Protein AF-A0A0L8LFP3-F1 (afdb_monomer_lite)

Structure (mmCIF, N/CA/C/O backbone):
data_AF-A0A0L8LFP3-F1
#
_entry.id   AF-A0A0L8LFP3-F1
#
loop_
_atom_site.group_PDB
_atom_site.id
_atom_site.type_symbol
_atom_site.label_atom_id
_atom_site.label_alt_id
_atom_site.label_comp_id
_atom_site.label_asym_id
_atom_site.label_entity_id
_atom_site.label_seq_id
_atom_site.pdbx_PDB_ins_code
_atom_site.Cartn_x
_atom_site.Cartn_y
_atom_site.Cartn_z
_atom_site.occupancy
_atom_site.B_iso_or_equiv
_atom_site.auth_seq_id
_atom_site.auth_comp_id
_atom_site.auth_asym_id
_atom_site.auth_atom_id
_atom_site.pdbx_PDB_model_num
ATOM 1 N N . LEU A 1 1 ? -6.935 -7.052 -2.734 1.00 90.06 1 LEU A N 1
ATOM 2 C CA . LEU A 1 1 ? -5.778 -6.369 -2.103 1.00 90.06 1 LEU A CA 1
ATOM 3 C C . LEU A 1 1 ? -4.574 -7.290 -1.985 1.00 90.06 1 LEU A C 1
ATOM 5 O O . LEU A 1 1 ? -3.568 -6.986 -2.600 1.00 90.06 1 LEU A O 1
ATOM 9 N N . VAL A 1 2 ? -4.673 -8.434 -1.296 1.00 90.56 2 VAL A N 1
ATOM 10 C CA . VAL A 1 2 ? -3.546 -9.385 -1.183 1.00 90.56 2 VAL A CA 1
ATOM 11 C C . VAL A 1 2 ? -3.022 -9.840 -2.549 1.00 90.56 2 VAL A C 1
ATOM 13 O O . VAL A 1 2 ? -1.823 -9.758 -2.791 1.00 90.56 2 VAL A O 1
ATOM 16 N N . ASP A 1 3 ? -3.895 -10.255 -3.469 1.00 96.12 3 ASP A N 1
ATOM 17 C CA . ASP A 1 3 ? -3.435 -10.694 -4.796 1.00 96.12 3 ASP A CA 1
ATOM 18 C C . ASP A 1 3 ? -2.881 -9.542 -5.642 1.00 96.12 3 ASP A C 1
ATOM 20 O O . ASP A 1 3 ? -1.892 -9.730 -6.341 1.00 96.12 3 ASP A O 1
ATOM 24 N N . ARG A 1 4 ? -3.420 -8.325 -5.480 1.00 96.00 4 ARG A N 1
ATOM 25 C CA . ARG A 1 4 ? -2.855 -7.109 -6.087 1.00 96.00 4 ARG A CA 1
ATOM 26 C C . ARG A 1 4 ? -1.449 -6.816 -5.555 1.00 96.00 4 ARG A C 1
ATOM 28 O O . ARG A 1 4 ? -0.561 -6.518 -6.338 1.00 96.00 4 ARG A O 1
ATOM 35 N N . LEU A 1 5 ? -1.209 -6.955 -4.249 1.00 94.19 5 LEU A N 1
ATOM 36 C CA . LEU A 1 5 ? 0.134 -6.797 -3.673 1.00 94.19 5 LEU A CA 1
ATOM 37 C C . LEU A 1 5 ? 1.110 -7.863 -4.191 1.00 94.19 5 LEU A C 1
ATOM 39 O O . LEU A 1 5 ? 2.267 -7.549 -4.457 1.00 94.19 5 LEU A O 1
ATOM 43 N N . LYS A 1 6 ? 0.660 -9.113 -4.370 1.00 96.00 6 LYS A N 1
ATOM 44 C CA . LYS A 1 6 ? 1.487 -10.169 -4.982 1.00 96.00 6 LYS A CA 1
ATOM 45 C C . LYS A 1 6 ? 1.834 -9.838 -6.433 1.00 96.00 6 LYS A C 1
ATOM 47 O O . LYS A 1 6 ? 2.988 -9.977 -6.819 1.00 96.00 6 LYS A O 1
ATOM 52 N N . GLU A 1 7 ? 0.857 -9.386 -7.214 1.00 97.69 7 GLU A N 1
ATOM 53 C CA . GLU A 1 7 ? 1.058 -8.945 -8.597 1.00 97.69 7 GLU A CA 1
ATOM 54 C C . GLU A 1 7 ? 2.071 -7.793 -8.669 1.00 97.69 7 GLU A C 1
ATOM 56 O O . GLU A 1 7 ? 3.032 -7.864 -9.432 1.00 97.69 7 GLU A O 1
ATOM 61 N N . LEU A 1 8 ? 1.909 -6.770 -7.826 1.00 96.94 8 LEU A N 1
ATOM 62 C CA . LEU A 1 8 ? 2.814 -5.621 -7.777 1.00 96.94 8 LEU A CA 1
ATOM 63 C C . LEU A 1 8 ? 4.224 -6.008 -7.347 1.00 96.94 8 LEU A C 1
ATOM 65 O O . LEU A 1 8 ? 5.187 -5.514 -7.923 1.00 96.94 8 LEU A O 1
ATOM 69 N N . LYS A 1 9 ? 4.361 -6.949 -6.408 1.00 95.69 9 LYS A N 1
ATOM 70 C CA . LYS A 1 9 ? 5.665 -7.520 -6.058 1.00 95.69 9 LYS A CA 1
ATOM 71 C C . LYS A 1 9 ? 6.331 -8.171 -7.272 1.00 95.69 9 LYS A C 1
ATOM 73 O O . LYS A 1 9 ? 7.528 -7.975 -7.481 1.00 95.69 9 LYS A O 1
ATOM 78 N N . THR A 1 10 ? 5.581 -8.929 -8.071 1.00 97.94 10 THR A N 1
ATOM 79 C CA . THR A 1 10 ? 6.099 -9.554 -9.296 1.00 97.94 10 THR A CA 1
ATOM 80 C C . THR A 1 10 ? 6.503 -8.507 -10.333 1.00 97.94 10 THR A C 1
ATOM 82 O O . THR A 1 10 ? 7.606 -8.599 -10.872 1.00 97.94 10 THR A O 1
ATOM 85 N N . ARG A 1 11 ? 5.663 -7.490 -10.576 1.00 97.62 11 ARG A N 1
ATOM 86 C CA . ARG A 1 11 ? 5.974 -6.376 -11.492 1.00 97.62 11 ARG A CA 1
ATOM 87 C C . ARG A 1 11 ? 7.233 -5.628 -11.057 1.00 97.62 11 ARG A C 1
ATOM 89 O O . ARG A 1 11 ? 8.165 -5.531 -11.841 1.00 97.62 11 ARG A O 1
ATOM 96 N N . ALA A 1 12 ? 7.311 -5.216 -9.792 1.00 96.25 12 ALA A N 1
ATOM 97 C CA . ALA A 1 12 ? 8.483 -4.537 -9.240 1.00 96.25 12 ALA A CA 1
ATOM 98 C C . ALA A 1 12 ? 9.759 -5.386 -9.363 1.00 96.25 12 ALA A C 1
ATOM 100 O O . ALA A 1 12 ? 10.798 -4.887 -9.777 1.00 96.25 12 ALA A O 1
ATOM 101 N N . SER A 1 13 ? 9.678 -6.688 -9.063 1.00 96.94 13 SER A N 1
ATOM 102 C CA . SER A 1 13 ? 10.831 -7.594 -9.194 1.00 96.94 13 SER A CA 1
ATOM 103 C C . SER A 1 13 ? 11.282 -7.750 -10.650 1.00 96.94 13 SER A C 1
ATOM 105 O O . SER A 1 13 ? 12.475 -7.853 -10.918 1.00 96.94 13 SER A O 1
ATOM 107 N N . THR A 1 14 ? 10.331 -7.761 -11.587 1.00 97.81 14 THR A N 1
ATOM 108 C CA . THR A 1 14 ? 10.607 -7.841 -13.029 1.00 97.81 14 THR A CA 1
ATOM 109 C C . THR A 1 14 ? 11.264 -6.558 -13.527 1.00 97.81 14 THR A C 1
ATOM 111 O O . THR A 1 14 ? 12.275 -6.636 -14.217 1.00 97.81 14 THR A O 1
ATOM 114 N N . PHE A 1 15 ? 10.749 -5.397 -13.113 1.00 96.31 15 PHE A N 1
ATOM 115 C CA . PHE A 1 15 ? 11.334 -4.097 -13.429 1.00 96.31 15 PHE A CA 1
ATOM 116 C C . PHE A 1 15 ? 12.785 -4.008 -12.940 1.00 96.31 15 PHE A C 1
ATOM 118 O O . PHE A 1 15 ? 13.689 -3.802 -13.747 1.00 96.31 15 PHE A O 1
ATOM 125 N N . VAL A 1 16 ? 13.031 -4.299 -11.655 1.00 95.19 16 VAL A N 1
ATOM 126 C 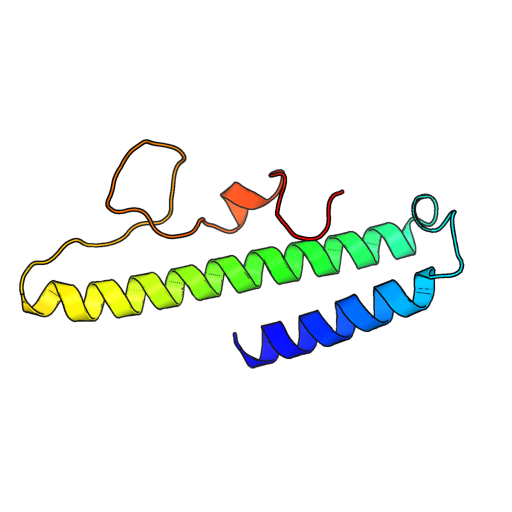CA . VAL A 1 16 ? 14.386 -4.321 -11.070 1.00 95.19 16 VAL A CA 1
ATOM 127 C C . VAL A 1 16 ? 15.318 -5.259 -11.843 1.00 95.19 16 VAL A C 1
ATOM 129 O O . VAL A 1 16 ? 16.460 -4.908 -12.116 1.00 95.19 16 VAL A O 1
ATOM 132 N N . ALA A 1 17 ? 14.844 -6.443 -12.242 1.00 97.06 17 ALA A N 1
ATOM 133 C CA . ALA A 1 17 ? 15.645 -7.370 -13.038 1.00 97.06 17 ALA A CA 1
ATOM 134 C C . ALA A 1 17 ? 15.929 -6.859 -14.463 1.00 97.06 17 ALA A C 1
ATOM 136 O O . ALA A 1 17 ? 16.963 -7.211 -15.028 1.00 97.06 17 ALA A O 1
ATOM 137 N N . SER A 1 18 ? 15.031 -6.057 -15.041 1.00 95.94 18 SER A N 1
ATOM 138 C CA . SER A 1 18 ? 15.185 -5.487 -16.384 1.00 95.94 18 SER A CA 1
ATOM 139 C C . SER A 1 18 ? 16.191 -4.333 -16.444 1.00 95.94 18 SER A C 1
ATOM 141 O O . SER A 1 18 ? 16.831 -4.154 -17.476 1.00 95.94 18 SER A O 1
ATOM 143 N N . VAL A 1 19 ? 16.370 -3.597 -15.339 1.00 95.62 19 VAL A N 1
ATOM 144 C CA . VAL A 1 19 ? 17.287 -2.442 -15.244 1.00 95.62 19 VAL A CA 1
ATOM 145 C C . VAL A 1 19 ? 18.595 -2.752 -14.513 1.00 95.62 19 VAL A C 1
ATOM 147 O O . VAL A 1 19 ? 19.447 -1.888 -14.377 1.00 95.62 19 VAL A O 1
ATOM 150 N N . LYS A 1 20 ? 18.792 -3.994 -14.055 1.00 94.06 20 LYS A N 1
ATOM 151 C CA . LYS A 1 20 ? 19.931 -4.388 -13.203 1.00 94.06 20 LYS A CA 1
ATOM 152 C C . LYS A 1 20 ? 21.326 -4.128 -13.789 1.00 94.06 20 LYS A C 1
ATOM 154 O O . LYS A 1 20 ? 22.275 -4.050 -13.022 1.00 94.06 20 LYS A O 1
ATOM 159 N N . ASP A 1 21 ? 21.438 -4.076 -15.115 1.00 95.19 21 ASP A N 1
ATOM 160 C CA . ASP A 1 21 ? 22.691 -3.844 -15.847 1.00 95.19 21 ASP A CA 1
ATOM 161 C C . ASP A 1 21 ? 22.633 -2.529 -16.656 1.00 95.19 21 ASP A C 1
ATOM 163 O O . ASP A 1 21 ? 23.435 -2.326 -17.565 1.00 95.19 21 ASP A O 1
ATOM 167 N N . ASP A 1 22 ? 21.643 -1.675 -16.379 1.00 93.94 22 ASP A N 1
ATOM 168 C CA . ASP A 1 22 ? 21.433 -0.390 -17.041 1.00 93.94 22 ASP A CA 1
ATOM 169 C C . ASP A 1 22 ? 21.531 0.740 -16.014 1.00 93.94 22 ASP A C 1
ATOM 171 O O . ASP A 1 22 ? 20.539 1.130 -15.405 1.00 93.94 22 ASP A O 1
ATOM 175 N N . ASP A 1 23 ? 22.743 1.257 -15.822 1.00 91.81 23 ASP A N 1
ATOM 176 C CA . ASP A 1 23 ? 23.026 2.340 -14.873 1.00 91.81 23 ASP A CA 1
ATOM 177 C C . ASP A 1 23 ? 22.416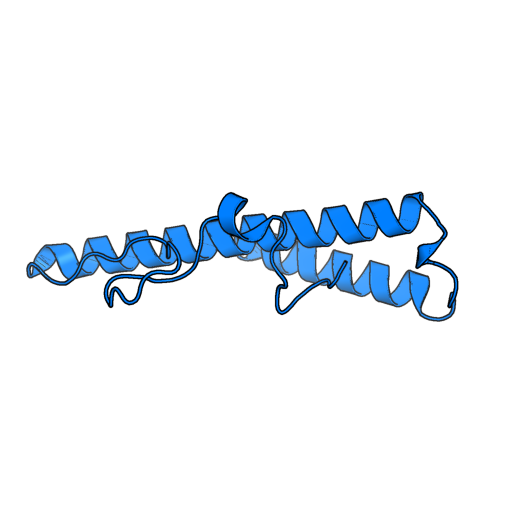 3.695 -15.295 1.00 91.81 23 ASP A C 1
ATOM 179 O O . ASP A 1 23 ? 22.403 4.636 -14.504 1.00 91.81 23 ASP A O 1
ATOM 183 N N . GLU A 1 24 ? 21.905 3.810 -16.527 1.00 94.75 24 GLU A N 1
ATOM 184 C CA . GLU A 1 24 ? 21.322 5.033 -17.092 1.00 94.75 24 GLU A CA 1
ATOM 185 C C . GLU A 1 24 ? 19.794 4.944 -17.249 1.00 94.75 24 GLU A C 1
ATOM 187 O O . GLU A 1 24 ? 19.182 5.838 -17.836 1.00 94.75 24 GLU A O 1
ATOM 192 N N . TRP A 1 25 ? 19.151 3.910 -16.690 1.00 94.81 25 TRP A N 1
ATOM 193 C CA . TRP A 1 25 ? 17.702 3.704 -16.815 1.00 94.81 25 TRP A CA 1
ATOM 194 C C . TRP A 1 25 ? 16.870 4.903 -16.329 1.00 94.81 25 TRP A C 1
ATOM 196 O O . TRP A 1 25 ? 15.766 5.122 -16.817 1.00 94.81 25 TRP A O 1
ATOM 206 N N . GLU A 1 26 ? 17.399 5.694 -15.393 1.00 93.19 26 GLU A N 1
ATOM 207 C CA . GLU A 1 26 ? 16.769 6.909 -14.859 1.00 93.19 26 GLU A CA 1
ATOM 208 C C . GLU A 1 26 ? 16.642 8.034 -15.905 1.00 93.19 26 GLU A C 1
ATOM 210 O O . GLU A 1 26 ? 15.886 8.984 -15.708 1.00 93.19 26 GLU A O 1
ATOM 215 N N . TYR A 1 27 ? 17.359 7.935 -17.027 1.00 95.12 27 TYR A N 1
ATOM 216 C CA . TYR A 1 27 ? 17.240 8.842 -18.172 1.00 95.12 27 TYR A CA 1
ATOM 217 C C . TYR A 1 27 ? 16.298 8.312 -19.262 1.00 95.12 27 TYR A C 1
ATOM 219 O O . TYR A 1 27 ? 15.964 9.046 -20.194 1.00 95.12 27 TYR A O 1
ATOM 227 N N . ASP A 1 28 ? 15.862 7.056 -19.157 1.00 96.12 28 ASP A N 1
ATOM 228 C CA . ASP A 1 28 ? 14.860 6.458 -20.031 1.00 96.12 28 ASP A CA 1
ATOM 229 C C . ASP A 1 28 ? 13.461 6.789 -19.487 1.00 96.12 28 ASP A C 1
ATOM 231 O O . ASP A 1 28 ? 13.001 6.229 -18.488 1.00 96.12 28 ASP A O 1
ATOM 235 N N . GLU A 1 29 ? 12.780 7.733 -20.145 1.00 96.06 29 GLU A N 1
ATOM 236 C CA . GLU A 1 29 ? 11.457 8.215 -19.731 1.00 96.06 29 GLU A CA 1
ATOM 237 C C . GLU A 1 29 ? 10.422 7.086 -19.610 1.00 96.06 29 GLU A C 1
ATOM 239 O O . GLU A 1 29 ? 9.561 7.146 -18.726 1.00 96.06 29 GLU A O 1
ATOM 244 N N . ASP A 1 30 ? 10.520 6.036 -20.433 1.00 96.19 30 ASP A N 1
ATOM 245 C CA . ASP A 1 30 ? 9.594 4.904 -20.377 1.00 96.19 30 ASP A CA 1
ATOM 246 C C . ASP A 1 30 ? 9.825 4.082 -19.101 1.00 96.19 30 ASP A C 1
ATOM 248 O O . ASP A 1 30 ? 8.869 3.698 -18.418 1.00 96.19 30 ASP A O 1
ATOM 252 N N . LYS A 1 31 ? 11.090 3.867 -18.720 1.00 95.62 31 LYS A N 1
ATOM 253 C CA . LYS A 1 31 ? 11.445 3.133 -17.494 1.00 95.62 31 LYS A CA 1
ATOM 254 C C . LYS A 1 31 ? 11.135 3.930 -16.236 1.00 95.62 31 LYS A C 1
ATOM 256 O O . LYS A 1 31 ? 10.610 3.370 -15.274 1.00 95.62 31 LYS A O 1
ATOM 261 N N . VAL A 1 32 ? 11.394 5.235 -16.247 1.00 95.25 32 VAL A N 1
ATOM 262 C CA . VAL A 1 32 ? 10.974 6.145 -15.171 1.00 95.25 32 VAL A CA 1
ATOM 263 C C . VAL A 1 32 ? 9.451 6.143 -15.036 1.00 95.25 32 VAL A C 1
ATOM 265 O O . VAL A 1 32 ? 8.923 6.065 -13.923 1.00 95.25 32 VAL A O 1
ATOM 268 N N . GLY A 1 33 ? 8.731 6.167 -16.159 1.00 95.44 33 GLY A N 1
ATOM 269 C CA . GLY A 1 33 ? 7.277 6.048 -16.194 1.00 95.44 33 GLY A CA 1
ATOM 270 C C . GLY A 1 33 ? 6.778 4.743 -15.570 1.00 95.44 33 GLY A C 1
ATOM 271 O O . GLY A 1 33 ? 5.900 4.772 -14.703 1.00 95.44 33 GLY A O 1
ATOM 272 N N . GLU A 1 34 ? 7.360 3.604 -15.954 1.00 96.00 34 GLU A N 1
ATOM 273 C CA . GLU A 1 34 ? 7.013 2.295 -15.391 1.00 96.00 34 GLU A CA 1
ATOM 274 C C . GLU A 1 34 ? 7.307 2.222 -13.886 1.00 96.00 34 GLU A C 1
ATOM 276 O O . GLU A 1 34 ? 6.443 1.796 -13.110 1.00 96.00 34 GLU A O 1
ATOM 281 N N . HIS A 1 35 ? 8.486 2.681 -13.454 1.00 94.25 35 HIS A N 1
ATOM 282 C CA . HIS A 1 35 ? 8.865 2.740 -12.043 1.00 94.25 35 HIS A CA 1
ATOM 283 C C . HIS A 1 35 ? 7.854 3.551 -11.224 1.00 94.25 35 HIS A C 1
ATOM 285 O O . HIS A 1 35 ? 7.322 3.062 -10.221 1.00 94.25 35 HIS A O 1
ATOM 291 N N . ASN A 1 36 ? 7.531 4.762 -11.686 1.00 93.50 36 ASN A N 1
ATOM 292 C CA . ASN A 1 36 ? 6.584 5.648 -11.016 1.00 93.50 36 ASN A CA 1
ATOM 293 C C . ASN A 1 36 ? 5.179 5.042 -10.967 1.00 93.50 36 ASN A C 1
ATOM 295 O O . ASN A 1 36 ? 4.519 5.099 -9.931 1.00 93.50 36 ASN A O 1
ATOM 299 N N . GLN A 1 37 ? 4.741 4.371 -12.035 1.00 94.94 37 GLN A N 1
ATOM 300 C CA . GLN A 1 37 ? 3.456 3.680 -12.034 1.00 94.94 37 GLN A CA 1
ATOM 301 C C . GLN A 1 37 ? 3.421 2.530 -11.017 1.00 94.94 37 GLN A C 1
ATOM 303 O O . GLN A 1 37 ? 2.433 2.375 -10.296 1.00 94.94 37 GLN A O 1
ATOM 308 N N . ILE A 1 38 ? 4.484 1.722 -10.931 1.00 95.56 38 ILE A N 1
ATOM 309 C CA . ILE A 1 38 ? 4.587 0.644 -9.935 1.00 95.56 38 ILE A CA 1
ATOM 310 C C . ILE A 1 38 ? 4.549 1.231 -8.520 1.00 95.56 38 ILE A C 1
ATOM 312 O O . ILE A 1 38 ? 3.822 0.720 -7.663 1.00 95.56 38 ILE A O 1
ATOM 316 N N . ARG A 1 39 ? 5.291 2.315 -8.272 1.00 93.69 39 ARG A N 1
ATOM 317 C CA . ARG A 1 39 ? 5.309 3.028 -6.988 1.00 93.69 39 ARG A CA 1
ATOM 318 C C . ARG A 1 39 ? 3.918 3.537 -6.601 1.00 93.69 39 ARG A C 1
ATOM 320 O O . ARG A 1 39 ? 3.482 3.320 -5.464 1.00 93.69 39 ARG A O 1
ATOM 327 N N . ASP A 1 40 ? 3.214 4.181 -7.523 1.00 93.69 40 ASP A N 1
ATOM 328 C CA . ASP A 1 40 ? 1.876 4.727 -7.288 1.00 93.69 40 ASP A CA 1
ATOM 329 C C . ASP A 1 40 ? 0.858 3.610 -7.018 1.00 93.69 40 ASP A C 1
ATOM 331 O O . ASP A 1 40 ? 0.090 3.677 -6.053 1.00 93.69 40 ASP A O 1
ATOM 335 N N . ASP A 1 41 ? 0.911 2.526 -7.797 1.00 95.44 41 ASP A N 1
ATOM 336 C CA . ASP A 1 41 ? 0.068 1.344 -7.607 1.00 95.44 41 ASP A CA 1
ATOM 337 C C . ASP A 1 41 ? 0.287 0.686 -6.228 1.00 95.44 41 ASP A C 1
ATOM 339 O O . ASP A 1 41 ? -0.675 0.278 -5.560 1.00 95.44 41 ASP A O 1
ATOM 343 N N . VAL A 1 42 ? 1.545 0.570 -5.783 1.00 94.62 42 VAL A N 1
ATOM 344 C CA . VAL A 1 42 ? 1.896 0.050 -4.449 1.00 94.62 42 VAL A CA 1
ATOM 345 C C . VAL A 1 42 ? 1.330 0.960 -3.367 1.00 94.62 42 VAL A C 1
ATOM 347 O O . VAL A 1 42 ? 0.650 0.477 -2.460 1.00 94.62 42 VAL A O 1
ATOM 350 N N . THR A 1 43 ? 1.534 2.268 -3.499 1.00 94.62 43 THR A N 1
ATOM 351 C CA . THR A 1 43 ? 1.069 3.277 -2.539 1.00 94.62 43 THR A CA 1
ATOM 352 C C . THR A 1 43 ? -0.451 3.239 -2.379 1.00 94.62 43 THR A C 1
ATOM 354 O O . THR A 1 43 ? -0.962 3.157 -1.258 1.00 94.62 43 THR A O 1
ATOM 357 N N . ALA A 1 44 ? -1.189 3.198 -3.490 1.00 95.44 44 ALA A N 1
ATOM 358 C CA . ALA A 1 44 ? -2.644 3.080 -3.481 1.00 95.44 44 ALA A CA 1
ATOM 359 C C . ALA A 1 44 ? -3.116 1.767 -2.833 1.00 95.44 44 ALA A C 1
ATOM 361 O O . ALA A 1 44 ? -4.058 1.754 -2.034 1.00 95.44 44 ALA A O 1
ATOM 362 N N . THR A 1 45 ? -2.446 0.653 -3.137 1.00 96.56 45 THR A N 1
ATOM 363 C CA . THR A 1 45 ? -2.831 -0.661 -2.607 1.00 96.56 45 THR A CA 1
ATOM 364 C C . THR A 1 45 ? -2.563 -0.773 -1.103 1.00 96.56 45 THR A C 1
ATOM 366 O O . THR A 1 45 ? -3.390 -1.335 -0.382 1.00 96.56 45 THR A O 1
ATOM 369 N N . VAL A 1 46 ? -1.452 -0.216 -0.611 1.00 95.19 46 VAL A N 1
ATOM 370 C CA . VAL A 1 46 ? -1.128 -0.157 0.825 1.00 95.19 46 VAL A CA 1
ATOM 371 C C . VAL A 1 46 ? -2.114 0.744 1.573 1.00 95.19 46 VAL A C 1
ATOM 373 O O . VAL A 1 46 ? -2.648 0.328 2.602 1.00 95.19 46 VAL A O 1
ATOM 376 N N . ALA A 1 47 ? -2.456 1.917 1.029 1.00 96.25 47 ALA A N 1
ATOM 377 C CA . ALA A 1 47 ? -3.475 2.791 1.617 1.00 96.25 47 ALA A CA 1
ATOM 378 C C . ALA A 1 47 ? -4.835 2.085 1.757 1.00 96.25 47 ALA A C 1
ATOM 380 O O . ALA A 1 47 ? -5.486 2.156 2.804 1.00 96.25 47 ALA A O 1
ATOM 381 N N . ALA A 1 48 ? -5.252 1.357 0.716 1.00 97.69 48 ALA A N 1
ATOM 382 C CA . ALA A 1 48 ? -6.482 0.573 0.738 1.00 97.69 48 ALA A CA 1
ATOM 383 C C . ALA A 1 48 ? -6.424 -0.577 1.760 1.00 97.69 48 ALA A C 1
ATOM 385 O O . ALA A 1 48 ? -7.436 -0.896 2.387 1.00 97.69 48 ALA A O 1
ATOM 386 N N . PHE A 1 49 ? -5.250 -1.183 1.956 1.00 96.75 49 PHE A N 1
ATOM 387 C CA . PHE A 1 49 ? -5.043 -2.207 2.977 1.00 96.75 49 PHE A CA 1
ATOM 388 C C . PHE A 1 49 ? -5.198 -1.634 4.390 1.00 96.75 49 PHE A C 1
ATOM 390 O O . PHE A 1 49 ? -6.023 -2.139 5.151 1.00 96.75 49 PHE A O 1
ATOM 397 N N . TRP A 1 50 ? -4.543 -0.511 4.699 1.00 97.31 50 TRP A N 1
ATOM 398 C CA . TRP A 1 50 ? -4.725 0.172 5.985 1.00 97.31 50 TRP A CA 1
ATOM 399 C C . TRP A 1 50 ? -6.173 0.606 6.220 1.00 97.31 50 TRP A C 1
ATOM 401 O O . TRP A 1 50 ? -6.684 0.499 7.334 1.00 97.31 50 TRP A O 1
ATOM 411 N N . ALA A 1 51 ? -6.880 1.063 5.183 1.00 98.19 51 ALA A N 1
ATOM 412 C CA . ALA A 1 51 ? -8.300 1.395 5.295 1.00 98.19 51 ALA A CA 1
ATOM 413 C C . ALA A 1 51 ? -9.162 0.173 5.664 1.00 98.19 51 ALA A C 1
ATOM 415 O O . ALA A 1 51 ? -10.077 0.283 6.490 1.00 98.19 51 ALA A O 1
ATOM 416 N N . ALA A 1 52 ? -8.861 -0.998 5.096 1.00 98.06 52 ALA A N 1
ATOM 417 C CA . ALA A 1 52 ? -9.523 -2.249 5.454 1.00 98.06 52 ALA A CA 1
ATOM 418 C C . ALA A 1 52 ? -9.214 -2.666 6.904 1.00 98.06 52 ALA A C 1
ATOM 420 O O . ALA A 1 52 ? -10.127 -3.070 7.627 1.00 98.06 52 ALA A O 1
ATOM 421 N N . GLU A 1 53 ? -7.968 -2.505 7.356 1.00 98.00 53 GLU A N 1
ATOM 422 C CA . GLU A 1 53 ? -7.560 -2.777 8.741 1.00 98.00 53 GLU A CA 1
ATOM 423 C C . GLU A 1 53 ? -8.273 -1.858 9.735 1.00 98.00 53 GLU A C 1
ATOM 425 O O . GLU A 1 53 ? -8.878 -2.351 10.688 1.00 98.00 53 GLU A O 1
ATOM 430 N N . ARG A 1 54 ? -8.318 -0.543 9.469 1.00 98.38 54 ARG A N 1
ATOM 431 C CA . ARG A 1 54 ? -9.101 0.409 10.278 1.00 98.38 54 ARG A CA 1
ATOM 432 C C . ARG A 1 54 ? -10.575 0.023 10.326 1.00 98.38 54 ARG A C 1
ATOM 434 O O . ARG A 1 54 ? -11.171 0.015 11.396 1.00 98.38 54 ARG A O 1
ATOM 441 N N . THR A 1 55 ? -11.162 -0.343 9.186 1.00 98.50 55 THR A N 1
ATOM 442 C CA . THR A 1 55 ? -12.568 -0.775 9.112 1.00 98.50 55 THR A CA 1
ATOM 443 C C . THR A 1 55 ? -12.821 -2.013 9.974 1.00 98.50 55 THR A C 1
ATOM 445 O O . THR A 1 55 ? -13.827 -2.078 10.678 1.00 98.50 55 THR A O 1
ATOM 448 N N . CYS A 1 56 ? -11.920 -2.996 9.929 1.00 98.19 56 CYS A N 1
ATOM 449 C CA . CYS A 1 56 ? -12.008 -4.204 10.743 1.00 98.19 56 CYS A CA 1
ATOM 450 C C . CYS A 1 56 ? -11.888 -3.881 12.239 1.00 98.19 56 CYS A C 1
ATOM 452 O O . CYS A 1 56 ? -12.769 -4.247 13.019 1.00 98.19 56 CYS A O 1
ATOM 454 N N . HIS A 1 57 ? -10.849 -3.131 12.618 1.00 98.38 57 HIS A N 1
ATOM 455 C CA . HIS A 1 57 ? -10.620 -2.682 13.992 1.00 98.38 57 HIS A CA 1
ATOM 456 C C . HIS A 1 57 ? -11.837 -1.940 14.545 1.00 98.38 57 HIS A C 1
ATOM 458 O O . HIS A 1 57 ? -12.366 -2.324 15.583 1.00 98.38 57 HIS A O 1
ATOM 464 N N . ASN A 1 58 ? -12.340 -0.946 13.810 1.00 98.56 58 ASN A N 1
ATOM 465 C CA . ASN A 1 58 ? -13.469 -0.109 14.218 1.00 98.56 58 ASN A CA 1
ATOM 466 C C . ASN A 1 58 ? -14.753 -0.921 14.419 1.00 98.56 58 ASN A C 1
ATOM 468 O O . ASN A 1 58 ? -15.477 -0.703 15.389 1.00 98.56 58 ASN A O 1
ATOM 472 N N . LYS A 1 59 ? -15.017 -1.915 13.556 1.00 98.50 59 LYS A N 1
ATOM 473 C CA . LYS A 1 59 ? -16.151 -2.837 13.735 1.00 98.50 59 LYS A CA 1
ATOM 474 C C . LYS A 1 59 ? -16.058 -3.621 15.044 1.00 98.50 59 LYS A C 1
ATOM 476 O O . LYS A 1 59 ? -17.076 -3.808 15.703 1.00 98.50 59 LYS A O 1
ATOM 481 N N . ILE A 1 60 ? -14.863 -4.077 15.415 1.00 98.19 60 ILE A N 1
ATOM 482 C CA . ILE A 1 60 ? -14.642 -4.834 16.653 1.00 98.19 60 ILE A CA 1
ATOM 483 C C . ILE A 1 60 ? -14.736 -3.909 17.869 1.00 98.19 60 ILE A C 1
ATOM 485 O O . ILE A 1 60 ? -15.418 -4.235 18.840 1.00 98.19 60 ILE A O 1
ATOM 489 N N . THR A 1 61 ? -14.080 -2.747 17.834 1.00 98.06 61 THR A N 1
ATOM 490 C CA . THR A 1 61 ? -14.053 -1.828 18.979 1.00 98.06 61 THR A CA 1
ATOM 491 C C . THR A 1 61 ? -15.397 -1.168 19.247 1.00 98.06 61 THR A C 1
ATOM 493 O O . THR A 1 61 ? -15.720 -0.910 20.405 1.00 98.06 61 THR A O 1
ATOM 496 N N . ALA A 1 62 ? -16.231 -0.985 18.222 1.00 98.19 62 ALA A N 1
ATOM 497 C CA . ALA A 1 62 ? -17.592 -0.485 18.385 1.00 98.19 62 ALA A CA 1
ATOM 498 C C . ALA A 1 62 ? -18.465 -1.368 19.301 1.00 98.19 62 ALA A C 1
ATOM 500 O O . ALA A 1 62 ? -19.371 -0.845 19.943 1.00 98.19 62 ALA A O 1
ATOM 501 N N . ILE A 1 63 ? -18.174 -2.672 19.427 1.00 98.50 63 ILE A N 1
ATOM 502 C CA . ILE A 1 63 ? -18.930 -3.600 20.293 1.00 98.50 63 ILE A CA 1
ATOM 503 C C . ILE A 1 63 ? -18.856 -3.186 21.771 1.00 98.50 63 ILE A C 1
ATOM 505 O O . ILE A 1 63 ? -19.799 -3.407 22.525 1.00 98.50 63 ILE A O 1
ATOM 509 N N . TRP A 1 64 ? -17.746 -2.578 22.188 1.00 97.31 64 TRP A N 1
ATOM 510 C CA . TRP A 1 64 ? -17.482 -2.219 23.583 1.00 97.31 64 TRP A CA 1
ATOM 511 C C . TRP A 1 64 ? -17.156 -0.730 23.773 1.00 97.31 64 TRP A C 1
ATOM 513 O O . TRP A 1 64 ? -16.712 -0.330 24.846 1.00 97.31 64 TRP A O 1
ATOM 523 N N . GLY A 1 65 ? -17.390 0.101 22.749 1.00 96.94 65 GLY A N 1
ATOM 524 C CA . GLY A 1 65 ? -17.142 1.546 22.801 1.00 96.94 65 GLY A CA 1
ATOM 525 C C . GLY A 1 65 ? -15.659 1.935 22.798 1.00 96.94 65 GLY A C 1
ATOM 526 O O . GLY A 1 65 ? -15.295 2.972 23.346 1.00 96.94 65 GLY A O 1
ATOM 527 N N . GLY A 1 66 ? -14.795 1.103 22.214 1.00 96.81 66 GLY A N 1
ATOM 528 C CA . GLY A 1 66 ? -13.359 1.356 22.125 1.00 96.81 66 GLY A CA 1
ATOM 529 C C . GLY A 1 66 ? -12.964 2.412 21.088 1.00 96.81 66 GLY A C 1
ATOM 530 O O . GLY A 1 66 ? -13.777 2.868 20.279 1.00 96.81 66 GLY A O 1
ATOM 531 N N . THR A 1 67 ? -11.674 2.767 21.082 1.00 97.12 67 THR A N 1
ATOM 532 C CA . THR A 1 67 ? -11.091 3.760 20.167 1.00 97.12 67 THR A CA 1
ATOM 533 C C . THR A 1 67 ? -11.368 3.420 18.703 1.00 97.12 67 THR A C 1
ATOM 535 O O . THR A 1 67 ? -11.143 2.289 18.258 1.00 97.12 67 THR A O 1
ATOM 538 N N . GLN A 1 68 ? -11.827 4.430 17.965 1.00 98.00 68 GLN A N 1
ATOM 539 C CA . GLN A 1 68 ? -12.046 4.373 16.525 1.00 98.00 68 GLN A CA 1
ATOM 540 C C . GLN A 1 68 ? -10.825 4.949 15.816 1.00 98.00 68 GLN A C 1
ATOM 542 O O . GLN A 1 68 ? -10.471 6.101 16.038 1.00 98.00 68 GLN A O 1
ATOM 547 N N . MET A 1 69 ? -10.185 4.141 14.982 1.00 97.94 69 MET A N 1
ATOM 548 C CA . MET A 1 69 ? -8.995 4.527 14.239 1.00 97.94 69 MET A CA 1
ATOM 549 C C . MET A 1 69 ? -9.364 5.339 12.997 1.00 97.94 69 MET A C 1
ATOM 551 O O . MET A 1 69 ? -10.298 4.987 12.267 1.00 97.94 69 MET A O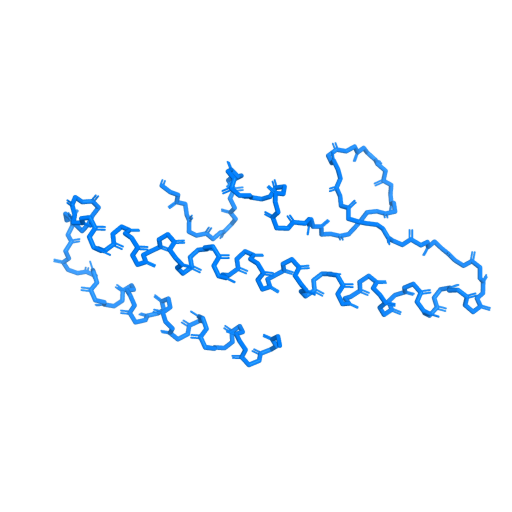 1
ATOM 555 N N . VAL A 1 70 ? -8.573 6.371 12.719 1.00 97.38 70 VAL A N 1
ATOM 556 C CA . VAL A 1 70 ? -8.630 7.206 11.514 1.00 97.38 70 VAL A CA 1
ATOM 557 C C . VAL A 1 70 ? -7.308 7.139 10.743 1.00 97.38 70 VAL A C 1
ATOM 559 O O . VAL A 1 70 ? -6.306 6.622 11.242 1.00 97.38 70 VAL A O 1
ATOM 562 N N . ALA A 1 71 ? -7.311 7.593 9.489 1.00 97.38 71 ALA A N 1
ATOM 563 C CA . ALA A 1 71 ? -6.061 7.788 8.757 1.00 97.38 71 ALA A CA 1
ATOM 564 C C . ALA A 1 71 ? -5.235 8.892 9.429 1.00 97.38 71 ALA A C 1
ATOM 566 O O . ALA A 1 71 ? -5.801 9.824 10.003 1.00 97.38 71 ALA A O 1
ATOM 567 N N . GLY A 1 72 ? -3.915 8.769 9.362 1.00 95.25 72 GLY A N 1
ATOM 568 C CA . GLY A 1 72 ? -3.014 9.762 9.909 1.00 95.25 72 GLY A CA 1
ATOM 569 C C . GLY A 1 72 ? -3.031 11.063 9.118 1.00 95.25 72 GLY A C 1
ATOM 570 O O . GLY A 1 72 ? -3.123 11.046 7.894 1.00 95.25 72 GLY A O 1
ATOM 571 N N . ASP A 1 73 ? -2.927 12.178 9.834 1.00 91.00 73 ASP A N 1
ATOM 572 C CA . ASP A 1 73 ? -2.904 13.546 9.291 1.00 91.00 73 ASP A CA 1
ATOM 573 C C . ASP A 1 73 ? -1.607 14.300 9.648 1.00 91.00 73 ASP A C 1
ATOM 575 O O . ASP A 1 73 ? -1.482 15.497 9.401 1.00 91.00 73 ASP A O 1
ATOM 579 N N . GLY A 1 74 ? -0.642 13.600 10.256 1.00 85.94 74 GLY A N 1
ATOM 580 C CA . GLY A 1 74 ? 0.627 14.164 10.720 1.00 85.94 74 GLY A CA 1
ATOM 581 C C . GLY A 1 74 ? 0.581 14.790 12.118 1.00 85.94 74 GLY A C 1
ATOM 582 O O . GLY A 1 74 ? 1.604 15.292 12.581 1.00 85.94 74 GLY A O 1
ATOM 583 N N . SER A 1 75 ? -0.562 14.760 12.811 1.00 91.44 75 SER A N 1
ATOM 584 C CA . SER A 1 75 ? -0.659 15.190 14.212 1.00 91.44 75 SER A CA 1
ATOM 585 C C . SER A 1 75 ? -0.263 14.089 15.209 1.00 91.44 75 SER A C 1
ATOM 587 O O . SER A 1 75 ? -0.152 12.914 14.871 1.00 91.44 75 SER A O 1
ATOM 589 N N . GLU A 1 76 ? -0.085 14.454 16.484 1.00 93.19 76 GLU A N 1
ATOM 590 C CA . GLU A 1 76 ? 0.285 13.522 17.567 1.00 93.19 76 GLU A CA 1
ATOM 591 C C . GLU A 1 76 ? -0.891 12.680 18.108 1.00 93.19 76 GLU A C 1
ATOM 593 O O . GLU A 1 76 ? -0.828 12.128 19.214 1.00 93.19 76 GLU A O 1
ATOM 598 N N . ARG A 1 77 ? -2.014 12.598 17.383 1.00 94.50 77 ARG A N 1
ATOM 599 C CA . ARG A 1 77 ? -3.170 11.844 17.875 1.00 94.50 77 ARG A CA 1
ATOM 600 C C . ARG A 1 77 ? -2.861 10.348 17.926 1.00 94.50 77 ARG A C 1
ATOM 602 O O . ARG A 1 77 ? -2.228 9.778 17.045 1.00 94.50 77 ARG A O 1
ATOM 609 N N . LYS A 1 78 ? -3.378 9.689 18.964 1.00 94.12 78 LYS A N 1
ATOM 610 C CA . LYS A 1 78 ? -3.140 8.259 19.230 1.00 94.12 78 LYS A CA 1
ATOM 611 C C . LYS A 1 78 ? -4.123 7.319 18.532 1.00 94.12 78 LYS A C 1
ATOM 613 O O . LYS A 1 78 ? -3.948 6.109 18.596 1.00 94.12 78 LYS A O 1
ATOM 618 N N . ASP A 1 79 ? -5.165 7.858 17.909 1.00 96.06 79 ASP A N 1
ATOM 619 C CA . ASP A 1 79 ? -6.209 7.113 17.205 1.00 96.06 79 ASP A CA 1
ATOM 620 C C . ASP A 1 79 ? -5.944 7.029 15.694 1.00 96.06 79 ASP A C 1
ATOM 622 O O . ASP A 1 79 ? -6.873 6.957 14.896 1.00 96.06 79 ASP A O 1
ATOM 626 N N . GLN A 1 80 ? -4.673 7.052 15.290 1.00 97.50 80 GLN A N 1
ATOM 627 C CA . GLN A 1 80 ? -4.267 7.048 13.888 1.00 97.50 80 GLN A CA 1
ATOM 628 C C . GLN A 1 80 ? -3.590 5.735 13.508 1.00 97.50 80 GLN A C 1
ATOM 630 O O . GLN A 1 80 ? -2.771 5.201 14.257 1.00 97.50 80 GLN A O 1
ATOM 635 N N . TYR A 1 81 ? -3.910 5.226 12.318 1.00 97.06 81 TYR A N 1
ATOM 636 C CA . TYR A 1 81 ? -3.254 4.045 11.764 1.00 97.06 81 TYR A CA 1
ATOM 637 C C . TYR A 1 81 ? -3.196 4.088 10.233 1.00 97.06 81 TYR A C 1
ATOM 639 O O . TYR A 1 81 ? -4.231 4.067 9.560 1.00 97.06 81 TYR A O 1
ATOM 647 N N . GLY A 1 82 ? -1.976 4.111 9.689 1.00 95.12 82 GLY A N 1
ATOM 648 C CA . GLY A 1 82 ? -1.718 4.262 8.254 1.00 95.12 82 GLY A CA 1
ATOM 649 C C . GLY A 1 82 ? -2.132 5.633 7.705 1.00 95.12 82 GLY A C 1
ATOM 650 O O . GLY A 1 82 ? -2.631 6.480 8.438 1.00 95.12 82 GLY A O 1
ATOM 651 N N . PHE A 1 83 ? -1.964 5.836 6.399 1.00 95.56 83 PHE A N 1
ATOM 652 C CA . PHE A 1 83 ? -2.259 7.097 5.698 1.00 95.56 83 PHE A CA 1
ATOM 653 C C . PHE A 1 83 ? -3.219 6.882 4.522 1.00 95.56 83 PHE A C 1
ATOM 655 O O . PHE A 1 83 ? -3.477 5.737 4.131 1.00 95.56 83 PHE A O 1
ATOM 662 N N . ASN A 1 84 ? -3.762 7.962 3.954 1.00 95.12 84 ASN A N 1
ATOM 663 C 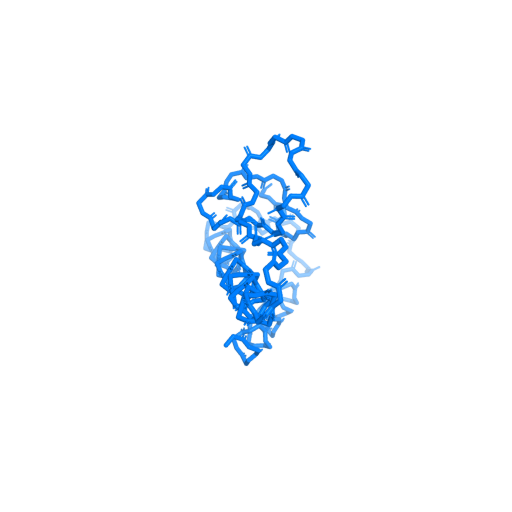CA . ASN A 1 84 ? -4.449 7.879 2.665 1.00 95.12 84 ASN A CA 1
ATOM 664 C C . ASN A 1 84 ? -3.438 7.959 1.516 1.00 95.12 84 ASN A C 1
ATOM 666 O O . ASN A 1 84 ? -2.320 8.439 1.684 1.00 95.12 84 ASN A O 1
ATOM 670 N N . ALA A 1 85 ? -3.841 7.493 0.332 1.00 93.00 85 ALA A N 1
ATOM 671 C CA . ALA A 1 85 ? -2.979 7.504 -0.849 1.00 93.00 85 ALA A CA 1
ATOM 672 C C . ALA A 1 85 ? -2.544 8.928 -1.239 1.00 93.00 85 ALA A C 1
ATOM 674 O O . ALA A 1 85 ? -1.369 9.152 -1.520 1.00 93.00 85 ALA A O 1
ATOM 675 N N . GLU A 1 86 ? -3.465 9.895 -1.186 1.00 90.06 86 GLU A N 1
ATOM 676 C CA . GLU A 1 86 ? -3.186 11.295 -1.534 1.00 90.06 86 GLU A CA 1
ATOM 677 C C . GLU A 1 86 ? -2.129 11.928 -0.620 1.00 90.06 86 GLU A C 1
ATOM 679 O O . GLU A 1 86 ? -1.244 12.634 -1.101 1.00 90.06 86 GLU A O 1
ATOM 684 N N . ASP A 1 87 ? -2.156 11.597 0.674 1.00 90.44 87 ASP A N 1
ATOM 685 C CA . ASP A 1 87 ? -1.193 12.098 1.665 1.00 90.44 87 ASP A CA 1
ATOM 686 C C . ASP A 1 87 ? 0.227 11.555 1.413 1.00 90.44 87 ASP A C 1
ATOM 688 O O . ASP A 1 87 ? 1.217 12.119 1.877 1.00 90.44 87 ASP A O 1
ATOM 692 N N . MET A 1 88 ? 0.341 10.461 0.654 1.00 89.75 88 MET A N 1
ATOM 693 C CA . MET A 1 88 ? 1.602 9.785 0.349 1.00 89.75 88 MET A CA 1
ATOM 694 C C . MET A 1 88 ? 2.179 10.120 -1.029 1.00 89.75 88 MET A C 1
ATOM 696 O O . MET A 1 88 ? 3.333 9.781 -1.293 1.00 89.75 88 MET A O 1
ATOM 700 N N . LYS A 1 89 ? 1.423 10.786 -1.911 1.00 82.44 89 LYS A N 1
ATOM 701 C CA . LYS A 1 89 ? 1.779 10.956 -3.331 1.00 82.44 89 LYS A CA 1
ATOM 702 C C . LYS A 1 89 ? 3.198 11.503 -3.541 1.00 82.44 89 LYS A C 1
ATOM 704 O O . LYS A 1 89 ? 3.974 10.921 -4.295 1.00 82.44 89 LYS A O 1
ATOM 709 N N . ASN A 1 90 ? 3.558 12.544 -2.789 1.00 79.81 90 ASN A N 1
ATOM 710 C CA . ASN A 1 90 ? 4.869 13.205 -2.843 1.00 79.81 90 ASN A CA 1
ATOM 711 C C . ASN A 1 90 ? 5.726 12.948 -1.591 1.00 79.81 90 ASN A C 1
ATOM 713 O O . ASN A 1 90 ? 6.700 13.658 -1.345 1.00 79.81 90 ASN A O 1
ATOM 717 N N . ALA A 1 91 ? 5.339 11.982 -0.756 1.00 84.00 91 ALA A N 1
ATOM 718 C CA . ALA A 1 91 ? 6.085 11.657 0.447 1.00 84.00 91 ALA A CA 1
ATOM 719 C C . ALA A 1 91 ? 7.308 10.797 0.110 1.00 84.00 91 ALA A C 1
ATOM 721 O O . ALA A 1 91 ? 7.293 9.996 -0.831 1.00 84.00 91 ALA A O 1
ATOM 722 N N 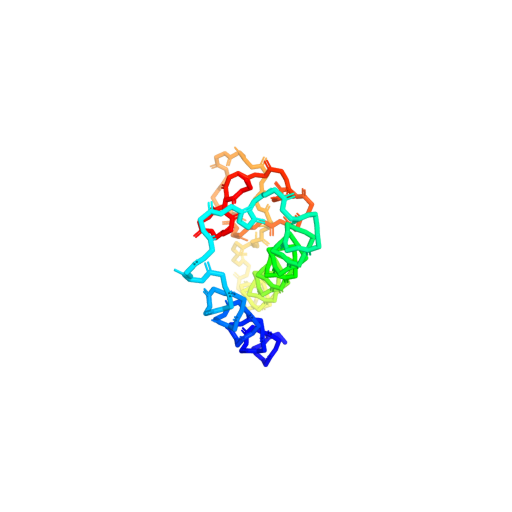. LYS A 1 92 ? 8.350 10.913 0.938 1.00 85.25 92 LYS A N 1
ATOM 723 C CA . LYS A 1 92 ? 9.412 9.912 0.973 1.00 85.25 92 LYS A CA 1
ATOM 724 C C . LYS A 1 92 ? 8.859 8.648 1.626 1.00 85.25 92 LYS A C 1
ATOM 726 O O . LYS A 1 92 ? 8.518 8.656 2.809 1.00 85.25 92 LYS A O 1
ATOM 73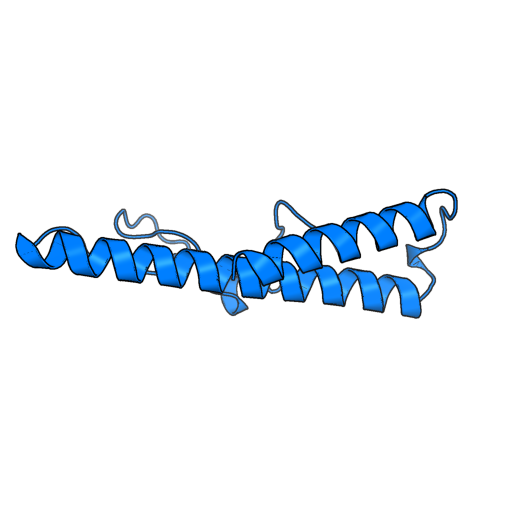1 N N . LEU A 1 93 ? 8.738 7.585 0.840 1.00 88.00 93 LEU A N 1
ATOM 732 C CA . LEU A 1 93 ? 8.160 6.312 1.259 1.00 88.00 93 LEU A CA 1
ATOM 733 C C . LEU A 1 93 ? 9.274 5.278 1.443 1.00 88.00 93 LEU A C 1
ATOM 735 O O . LEU A 1 93 ? 10.327 5.393 0.825 1.00 88.00 93 LEU A O 1
ATOM 739 N N . PRO A 1 94 ? 9.064 4.228 2.255 1.00 85.94 94 PRO A N 1
ATOM 740 C CA . PRO A 1 94 ? 10.045 3.152 2.386 1.00 85.94 94 PRO A CA 1
ATOM 741 C C . PRO A 1 94 ? 10.108 2.238 1.143 1.00 85.94 94 PRO A C 1
ATOM 743 O O . PRO A 1 94 ? 10.736 1.182 1.192 1.00 85.94 94 PRO A O 1
ATOM 746 N N . TRP A 1 95 ? 9.447 2.614 0.042 1.00 86.94 95 TRP A N 1
ATOM 747 C CA . TRP A 1 95 ? 9.460 1.936 -1.252 1.00 86.94 95 TRP A CA 1
ATOM 748 C C . TRP A 1 95 ? 9.519 2.964 -2.389 1.00 86.94 95 TRP A C 1
ATOM 750 O O . TRP A 1 95 ? 8.839 3.985 -2.317 1.00 86.94 95 TRP A O 1
ATOM 760 N N . GLY A 1 96 ? 10.281 2.650 -3.445 1.00 80.25 96 GLY A N 1
ATOM 761 C CA . GLY A 1 96 ? 10.340 3.427 -4.691 1.00 80.25 96 GLY A CA 1
ATOM 762 C C . GLY A 1 96 ? 10.654 4.906 -4.462 1.00 80.25 96 GLY A C 1
ATOM 763 O O . GLY A 1 96 ? 9.777 5.744 -4.676 1.00 80.25 96 GLY A O 1
ATOM 764 N N . ASP A 1 97 ? 11.862 5.216 -3.976 1.00 74.44 97 ASP A N 1
ATOM 765 C CA . ASP A 1 97 ? 12.331 6.608 -3.929 1.00 74.44 97 ASP A CA 1
ATOM 766 C C . ASP A 1 97 ? 12.327 7.178 -5.371 1.00 74.44 97 ASP A C 1
ATOM 768 O O . ASP A 1 97 ? 12.737 6.458 -6.286 1.00 74.44 97 ASP A O 1
ATOM 772 N N . PRO A 1 98 ? 11.791 8.395 -5.586 1.00 58.78 98 PRO A N 1
ATOM 773 C CA . PRO A 1 98 ? 11.762 9.051 -6.893 1.00 58.78 98 PRO A CA 1
ATOM 774 C C . PRO A 1 98 ? 13.116 9.628 -7.309 1.00 58.78 98 PRO A C 1
ATOM 776 O O . PRO A 1 98 ? 13.935 9.946 -6.412 1.00 58.78 98 PRO A O 1
#

Foldseek 3Di:
DVVLLVVLVVLVVVLCVVCVPPPCLCVVPVSVVSLLVSVLSNLQVVQVVQVVVLVVVQVVCVVPVHQRADDDPPDPDPRHDHHHSVVCSPPDDPPRDD

Organism: NCBI:txid67356

Sequence (98 aa):
LVDRLKELKTRASTFVASVKDDDEWEYDEDKVGEHNQIRDDVTATVAAFWAAERTCHNKITAIWGGTQMVAGDGSERKDQYGFNAEDMKNAKLPWGDP

Radius of gyration: 17.02 Å; chains: 1; bounding box: 42×26×44 Å

pLDDT: mean 94.05, std 5.71, range [58.78, 98.56]

Secondary structure (DSSP, 8-state):
-HHHHHHHHHHHHHHHHHHTT-TTGGG-HHHHHHHHHHHHHHHHHHHHHHHHHHHHHHHHHTTTTPPPPB---SS--SSB-S--HHHHTTS--SS---